Protein AF-A0A945FWY9-F1 (afdb_monomer)

Nearest PDB structures (foldseek):
  4k5w-assembly1_A  TM=7.775E-01  e=1.682E-05  Staphylococcus aureus
  2qdb-assembly1_A  TM=7.407E-01  e=1.233E-04  unclassified
  3bdl-assembly1_A  TM=7.693E-01  e=3.717E-03  Homo sapiens
  7knx-assembly1_A  TM=6.350E-01  e=1.274E-01  Homo sapiens
  7knx-assembly4_D  TM=5.884E-01  e=1.449E-01  Homo sapiens

Sequence (142 aa):
MSHDWKRKKTTFRIRRNSILGIGVFSGIALVVTIVILNKGENVTTQLSQSSAKAVRVIDGDTIDIDSNRFRLFGIDAPEKGQPCSRNNVPYDCGSASKEHMKFIISGAIIECGERGKDRWGRYIGICTADGEDISRLMVRHG

Radius of gyration: 36.2 Å; Cα contacts (8 Å, |Δi|>4): 167; chains: 1; bounding box: 64×72×94 Å

Solvent-accessible surface area (backbone atoms only — not comparable to full-atom values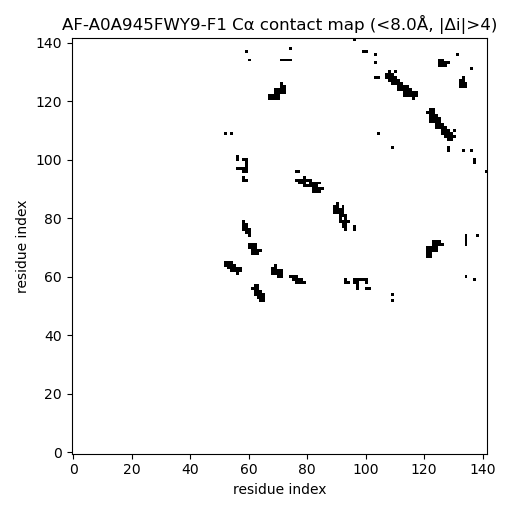): 9048 Å² total; per-residue (Å²): 136,87,80,90,80,91,80,90,77,83,85,85,75,84,80,81,85,83,93,76,87,72,91,72,56,66,60,60,53,50,53,55,54,55,60,68,68,64,66,77,79,79,82,72,81,76,77,76,76,78,69,84,70,52,74,46,75,77,38,42,38,32,37,31,50,68,93,44,46,34,35,43,54,95,57,85,48,55,50,79,86,48,94,38,64,59,94,89,38,79,44,64,49,11,59,52,36,26,51,51,44,47,57,65,52,58,94,42,57,76,49,73,47,79,75,48,65,50,99,86,69,37,32,31,18,55,40,23,38,72,81,41,51,45,56,57,52,52,62,75,76,102

Secondary structure (DSSP, 8-state):
-------------PPP-------SHHHHHHHHHHHHH-----------------EEE-SSSEEEETTEEEEETT--PPPTT---EETTEE--HHHHHHHHHHHHHTTPPEEEEEEEE-TTS-EEEEEEETTEEHHHHHHHT-

pLDDT: mean 79.4, std 18.31, range [35.56, 96.56]

Mean predicted aligned error: 15.77 Å

Foldseek 3Di:
DDDDDDDDDDDPDDDDDDPDDDPPVVPVVVVVVVVVVPPPPPPPPPPPPPDQWDWDQDWLQWIDTNNAIEGEPPDDFDDAPPFDDDPNHTDGRGVVSSVQLCVQQPPFRKDWDFPDADPVGHTYTFMDTNNHTSRVVSVVVD

Structure (mmCIF, N/CA/C/O backbone):
data_AF-A0A945FWY9-F1
#
_entry.id   AF-A0A945FWY9-F1
#
loop_
_atom_site.group_PDB
_atom_site.id
_atom_site.type_symbol
_atom_site.label_atom_id
_atom_site.label_alt_id
_atom_site.label_comp_id
_atom_site.label_asym_id
_atom_site.label_entity_id
_atom_site.label_seq_id
_atom_site.pdbx_PDB_ins_code
_atom_site.Cartn_x
_atom_site.Cartn_y
_atom_site.Cartn_z
_atom_site.occupancy
_atom_site.B_iso_or_equiv
_atom_site.auth_seq_id
_atom_site.auth_comp_id
_atom_site.auth_asym_id
_atom_site.auth_atom_id
_atom_site.pdbx_PDB_model_num
ATOM 1 N N . MET A 1 1 ? -40.029 -59.255 67.776 1.00 39.75 1 MET A N 1
ATOM 2 C CA . MET A 1 1 ? -38.778 -59.132 66.992 1.00 39.75 1 MET A CA 1
ATOM 3 C C . MET A 1 1 ? -39.089 -58.217 65.819 1.00 39.75 1 MET A C 1
ATOM 5 O O . MET A 1 1 ? -39.924 -58.589 65.016 1.00 39.75 1 MET A O 1
ATOM 9 N N . SER A 1 2 ? -38.801 -56.921 65.940 1.00 47.78 2 SER A N 1
ATOM 10 C CA . SER A 1 2 ? -37.555 -56.234 65.526 1.00 47.78 2 SER A CA 1
ATOM 11 C C . SER A 1 2 ? -37.880 -55.458 64.227 1.00 47.78 2 SER A C 1
ATOM 13 O O . SER A 1 2 ? -38.655 -55.949 63.424 1.00 47.78 2 SER A O 1
ATOM 15 N N . HIS A 1 3 ? -37.481 -54.222 63.944 1.00 35.56 3 HIS A N 1
ATOM 16 C CA . HIS A 1 3 ? -36.685 -53.201 64.607 1.00 35.56 3 HIS A CA 1
ATOM 17 C C . HIS A 1 3 ? -37.259 -51.823 64.218 1.00 35.56 3 HIS A C 1
ATOM 19 O O . HIS A 1 3 ? -37.815 -51.642 63.137 1.00 35.56 3 HIS A O 1
ATOM 25 N N . ASP A 1 4 ? -37.082 -50.867 65.126 1.00 62.44 4 ASP A N 1
ATOM 26 C CA . ASP A 1 4 ? -37.196 -49.418 64.946 1.00 62.44 4 ASP A CA 1
ATOM 27 C C . ASP A 1 4 ? -36.389 -48.911 63.731 1.00 62.44 4 ASP A C 1
ATOM 29 O O . ASP A 1 4 ? -35.237 -49.305 63.558 1.00 62.44 4 ASP A O 1
ATOM 33 N N . TRP A 1 5 ? -36.949 -47.980 62.949 1.00 51.50 5 TRP A N 1
ATOM 34 C CA . TRP A 1 5 ? -36.140 -46.917 62.344 1.00 51.50 5 TRP A CA 1
ATOM 35 C C . TRP A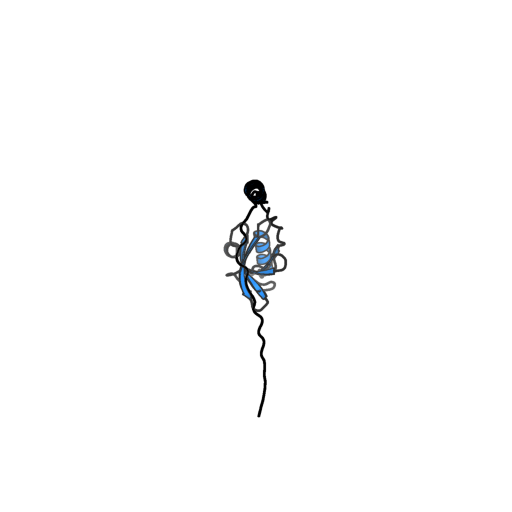 1 5 ? -36.967 -45.654 62.051 1.00 51.50 5 TRP A C 1
ATOM 37 O O . TRP A 1 5 ? -37.581 -45.476 60.997 1.00 51.50 5 TRP A O 1
ATOM 47 N N . LYS A 1 6 ? -36.914 -44.713 62.998 1.00 55.56 6 LYS A N 1
ATOM 48 C CA . LYS A 1 6 ? -37.314 -43.305 62.841 1.00 55.56 6 LYS A CA 1
ATOM 49 C C . LYS A 1 6 ? -36.632 -42.602 61.656 1.00 55.56 6 LYS A C 1
ATOM 51 O O . LYS A 1 6 ? -35.409 -42.494 61.608 1.00 55.56 6 LYS A O 1
ATOM 56 N N . ARG A 1 7 ? -37.423 -41.912 60.826 1.00 56.56 7 ARG A N 1
ATOM 57 C CA . ARG A 1 7 ? -36.972 -40.729 60.068 1.00 56.56 7 ARG A CA 1
ATOM 58 C C . ARG A 1 7 ? -37.823 -39.516 60.437 1.00 56.56 7 ARG A C 1
ATOM 60 O O . ARG A 1 7 ? -38.974 -39.411 60.031 1.00 56.56 7 ARG A O 1
ATOM 67 N N . LYS A 1 8 ? -37.245 -38.582 61.200 1.00 57.59 8 LYS A N 1
ATOM 68 C CA . LYS A 1 8 ? -37.799 -37.233 61.383 1.00 57.59 8 LYS A CA 1
ATOM 69 C C . LYS A 1 8 ? -37.433 -36.390 60.160 1.00 57.59 8 LYS A C 1
ATOM 71 O O . LYS A 1 8 ? -36.250 -36.245 59.865 1.00 57.59 8 LYS A O 1
ATOM 76 N N . LYS A 1 9 ? -38.425 -35.807 59.484 1.00 52.41 9 LYS A N 1
ATOM 77 C CA . LYS A 1 9 ? -38.216 -34.697 58.545 1.00 52.41 9 LYS A CA 1
ATOM 78 C C . LYS A 1 9 ? -39.060 -33.499 58.984 1.00 52.41 9 LYS A C 1
ATOM 80 O O . LYS A 1 9 ? -40.284 -33.519 58.955 1.00 52.41 9 LYS A O 1
ATOM 85 N N . THR A 1 10 ? -38.316 -32.534 59.508 1.00 53.97 10 THR A N 1
ATOM 86 C CA . THR A 1 10 ? -38.558 -31.103 59.716 1.00 53.97 10 THR A CA 1
ATOM 87 C C . THR A 1 10 ? -39.808 -30.505 59.061 1.00 53.97 10 THR A C 1
ATOM 89 O O . THR A 1 10 ? -39.917 -30.383 57.846 1.00 53.97 10 THR A O 1
ATOM 92 N N . THR A 1 11 ? -40.723 -30.024 59.901 1.00 54.53 11 THR A N 1
ATOM 93 C CA . THR A 1 11 ? -41.844 -29.162 59.516 1.00 54.53 11 THR A CA 1
ATOM 94 C C . THR A 1 11 ? -41.350 -27.735 59.273 1.00 54.53 11 THR A C 1
ATOM 96 O O . THR A 1 11 ? -41.133 -26.988 60.227 1.00 54.53 11 THR A O 1
ATOM 99 N N . PHE A 1 12 ? -41.193 -27.329 58.013 1.00 54.72 12 PHE A N 1
ATOM 100 C CA . PHE A 1 12 ? -41.034 -25.915 57.664 1.00 54.72 12 PHE A CA 1
ATOM 101 C C . PHE A 1 12 ? -42.428 -25.286 57.533 1.00 54.72 12 PHE A C 1
ATOM 103 O O . PHE A 1 12 ? -43.120 -25.466 56.533 1.00 54.72 12 PHE A O 1
ATOM 110 N N . ARG A 1 13 ? -42.891 -24.613 58.594 1.00 52.66 13 ARG A N 1
ATOM 111 C CA . ARG A 1 13 ? -44.181 -23.904 58.618 1.00 5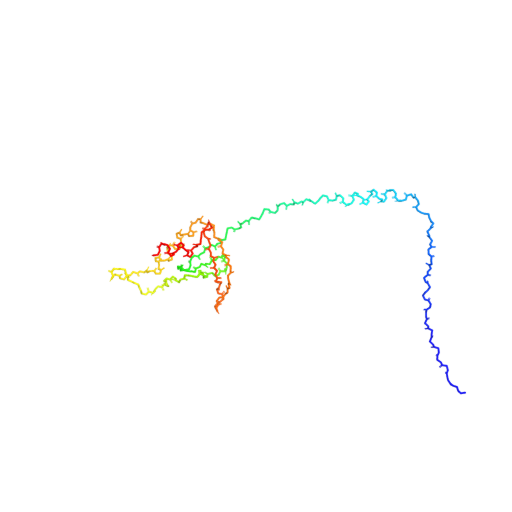2.66 13 ARG A CA 1
ATOM 112 C C . ARG A 1 13 ? -43.966 -22.456 58.186 1.00 52.66 13 ARG A C 1
ATOM 114 O O . ARG A 1 13 ? -43.422 -21.658 58.941 1.00 52.66 13 ARG A O 1
ATOM 121 N N . ILE A 1 14 ? -44.448 -22.121 56.994 1.00 57.38 14 ILE A N 1
ATOM 122 C CA . ILE A 1 14 ? -44.597 -20.740 56.525 1.00 57.38 14 ILE A CA 1
ATOM 123 C C . ILE A 1 14 ? -45.626 -20.047 57.434 1.00 57.38 14 ILE A C 1
ATOM 125 O O . ILE A 1 14 ? -46.762 -20.514 57.559 1.00 57.38 14 ILE A O 1
ATOM 129 N N . ARG A 1 15 ? -45.244 -18.953 58.105 1.00 51.28 15 ARG A N 1
ATOM 130 C CA . ARG A 1 15 ? -46.186 -18.114 58.864 1.00 51.28 15 ARG A CA 1
ATOM 131 C C . ARG A 1 15 ? -46.798 -17.057 57.942 1.00 51.28 15 ARG A C 1
ATOM 133 O O . ARG A 1 15 ? -46.088 -16.250 57.356 1.00 51.28 15 ARG A O 1
ATOM 140 N N . ARG A 1 16 ? -48.131 -17.111 57.834 1.00 53.50 16 ARG A N 1
ATOM 141 C CA . ARG A 1 16 ? -49.017 -16.152 57.155 1.00 53.50 16 ARG A CA 1
ATOM 142 C C . ARG A 1 16 ? -48.885 -14.744 57.753 1.00 53.50 16 ARG A C 1
ATOM 144 O O . ARG A 1 16 ? -48.909 -14.605 58.969 1.00 53.50 16 ARG A O 1
ATOM 151 N N . ASN A 1 17 ? -48.803 -13.769 56.847 1.00 45.94 17 ASN A N 1
ATOM 152 C CA . ASN A 1 17 ? -49.134 -12.340 56.906 1.00 45.94 17 ASN A CA 1
ATOM 153 C C . ASN A 1 17 ? -49.401 -11.678 58.268 1.00 45.94 17 ASN A C 1
ATOM 155 O O . ASN A 1 17 ? -50.397 -11.972 58.924 1.00 45.94 17 ASN A O 1
ATOM 159 N N . SER A 1 18 ? -48.634 -10.615 58.524 1.00 47.22 18 SER A N 1
ATOM 160 C CA . SER A 1 18 ? -48.994 -9.513 59.422 1.00 47.22 18 SER A CA 1
ATOM 161 C C . SER A 1 18 ? -48.907 -8.196 58.641 1.00 47.22 18 SER A C 1
ATOM 163 O O . SER A 1 18 ? -47.918 -7.478 58.734 1.00 47.22 18 SER A O 1
ATOM 165 N N . ILE A 1 19 ? -49.911 -7.892 57.812 1.00 55.88 19 ILE A N 1
ATOM 166 C CA . ILE A 1 19 ? -50.069 -6.546 57.240 1.00 55.88 19 ILE A CA 1
ATOM 167 C C . ILE A 1 19 ? -50.804 -5.719 58.291 1.00 55.88 19 ILE A C 1
ATOM 169 O O . ILE A 1 19 ? -52.029 -5.681 58.303 1.00 55.88 19 ILE A O 1
ATOM 173 N N . LEU A 1 20 ? -50.062 -5.104 59.205 1.00 50.72 20 LEU A N 1
ATOM 174 C CA . LEU A 1 20 ? -50.585 -4.087 60.112 1.00 50.72 20 LEU A CA 1
ATOM 175 C C . LEU A 1 20 ? -49.527 -2.992 60.276 1.00 50.72 20 LEU A C 1
ATOM 177 O O . LEU A 1 20 ? -48.534 -3.173 60.970 1.00 50.72 20 LEU A O 1
ATOM 181 N N . GLY A 1 21 ? -49.781 -1.855 59.624 1.00 50.97 21 GLY A N 1
ATOM 182 C CA . GLY A 1 21 ? -49.320 -0.548 60.087 1.00 50.97 21 GLY A CA 1
ATOM 183 C C . GLY A 1 21 ? -47.983 -0.035 59.557 1.00 50.97 21 GLY A C 1
ATOM 184 O O . GLY A 1 21 ? -47.044 0.080 60.329 1.00 50.97 21 GLY A O 1
ATOM 185 N N . ILE A 1 22 ? -47.924 0.413 58.296 1.00 52.88 22 ILE A N 1
ATOM 186 C CA . ILE A 1 22 ? -46.962 1.453 57.875 1.00 52.88 22 ILE A CA 1
ATOM 187 C C . ILE A 1 22 ? -47.655 2.413 56.887 1.00 52.88 22 ILE A C 1
ATOM 189 O O . ILE A 1 22 ? -47.310 2.519 55.715 1.00 52.88 22 ILE A O 1
ATOM 193 N N . GLY A 1 23 ? -48.694 3.103 57.362 1.00 47.88 23 GLY A N 1
ATOM 194 C CA . GLY A 1 23 ? -49.502 4.044 56.575 1.00 47.88 23 GLY A CA 1
ATOM 195 C C . GLY A 1 23 ? -48.882 5.427 56.340 1.00 47.88 23 GLY A C 1
ATOM 196 O O . GLY A 1 23 ? -49.575 6.302 55.842 1.00 47.88 23 GLY A O 1
ATOM 197 N N . VAL A 1 24 ? -47.610 5.665 56.690 1.00 50.53 24 VAL A N 1
ATOM 198 C CA . VAL A 1 24 ? -46.987 7.005 56.548 1.00 50.53 24 VAL A CA 1
ATOM 199 C C . VAL A 1 24 ? -45.637 6.985 55.814 1.00 50.53 24 VAL A C 1
ATOM 201 O O . VAL A 1 24 ? -45.151 8.027 55.389 1.00 50.53 24 VAL A O 1
ATOM 204 N N . PHE A 1 25 ? -45.068 5.814 55.512 1.00 49.44 25 PHE A N 1
ATOM 205 C CA . PHE A 1 25 ? -43.872 5.744 54.655 1.00 49.44 25 PHE A CA 1
ATOM 206 C C . PHE A 1 25 ? -44.199 5.668 53.155 1.00 49.44 25 PHE A C 1
ATOM 208 O O . PHE A 1 25 ? -43.313 5.866 52.330 1.00 49.44 25 PHE A O 1
ATOM 215 N N . SER A 1 26 ? -45.468 5.452 52.789 1.00 53.53 26 SER A N 1
ATOM 216 C CA . SER A 1 26 ? -45.903 5.279 51.394 1.00 53.53 26 SER A CA 1
ATOM 217 C C . SER A 1 26 ? -45.802 6.549 50.541 1.00 53.53 26 SER A C 1
ATOM 219 O O . SER A 1 26 ? -45.719 6.435 49.325 1.00 53.53 26 SER A O 1
ATOM 221 N N . GLY A 1 27 ? -45.831 7.744 51.140 1.00 50.78 27 GLY A N 1
ATOM 222 C CA . GLY A 1 27 ? -45.742 9.004 50.392 1.00 50.78 27 GLY A CA 1
ATOM 223 C C . GLY A 1 27 ? -44.296 9.422 50.131 1.00 50.78 27 GLY A C 1
ATOM 224 O O . GLY A 1 27 ? -43.894 9.635 48.991 1.00 50.78 27 GLY A O 1
ATOM 225 N N . ILE A 1 28 ? -43.486 9.474 51.192 1.00 55.06 28 ILE A N 1
ATOM 226 C CA . ILE A 1 28 ? -42.090 9.929 51.119 1.00 55.06 28 ILE A CA 1
ATOM 227 C C . ILE A 1 28 ? -41.223 8.906 50.374 1.00 55.06 28 ILE A C 1
ATOM 229 O O . ILE A 1 28 ? -40.413 9.299 49.540 1.00 55.06 28 ILE A O 1
ATOM 233 N N . ALA A 1 29 ? -41.434 7.599 50.583 1.00 54.62 29 ALA A N 1
ATOM 234 C CA . ALA A 1 29 ? -40.697 6.573 49.843 1.00 54.62 29 ALA A CA 1
ATOM 235 C C . ALA A 1 29 ? -41.028 6.588 48.342 1.00 54.62 29 ALA A C 1
ATOM 237 O O . ALA A 1 29 ? -40.141 6.360 47.526 1.00 54.62 29 ALA A O 1
ATOM 238 N N . LEU A 1 30 ? -42.267 6.913 47.955 1.00 55.41 30 LEU A N 1
ATOM 239 C CA . LEU A 1 30 ? -42.679 6.957 46.548 1.00 55.41 30 LEU A CA 1
ATOM 240 C C . LEU A 1 30 ? -42.087 8.180 45.828 1.00 55.41 30 LEU A C 1
ATOM 242 O O . LEU A 1 30 ? -41.582 8.047 44.716 1.00 55.41 30 LEU A O 1
ATOM 246 N N . VAL A 1 31 ? -42.023 9.335 46.499 1.00 58.31 31 VAL A N 1
ATOM 247 C CA . VAL A 1 31 ? -41.353 10.541 45.976 1.00 58.31 31 VAL A CA 1
ATOM 248 C C . VAL A 1 31 ? -39.834 10.346 45.878 1.00 58.31 31 VAL A C 1
ATOM 250 O O . VAL A 1 31 ? -39.241 10.683 44.855 1.00 58.31 31 VAL A O 1
ATOM 253 N N . VAL A 1 32 ? -39.201 9.735 46.886 1.00 61.81 32 VAL A N 1
ATOM 254 C CA . VAL A 1 32 ? -37.759 9.421 46.864 1.00 61.81 32 VAL A CA 1
A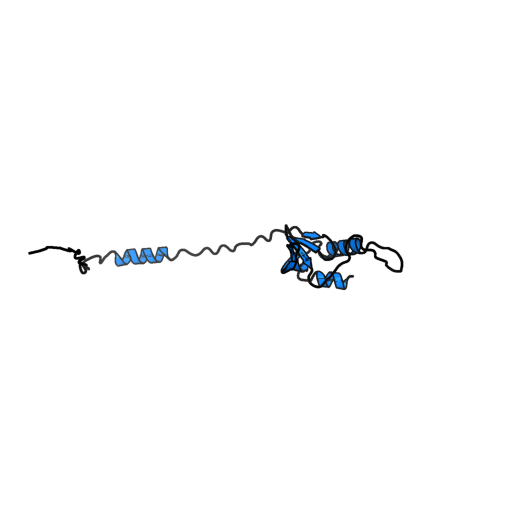TOM 255 C C . VAL A 1 32 ? -37.422 8.414 45.756 1.00 61.81 32 VAL A C 1
ATOM 257 O O . VAL A 1 32 ? -36.392 8.552 45.100 1.00 61.81 32 VAL A O 1
ATOM 260 N N . THR A 1 33 ? -38.310 7.456 45.470 1.00 58.78 33 THR A N 1
ATOM 261 C CA . THR A 1 33 ? -38.121 6.493 44.370 1.00 58.78 33 THR A CA 1
ATOM 262 C C . THR A 1 33 ? -38.208 7.169 42.994 1.00 58.78 33 THR A C 1
ATOM 264 O O . THR A 1 33 ? -37.413 6.854 42.113 1.00 58.78 33 THR A O 1
ATOM 267 N N . ILE A 1 34 ? -39.104 8.148 42.811 1.00 62.09 34 ILE A N 1
ATOM 268 C CA . ILE A 1 34 ? -39.225 8.913 41.554 1.00 62.09 34 ILE A CA 1
ATOM 269 C C . ILE A 1 34 ? -37.985 9.790 41.306 1.00 62.09 34 ILE A C 1
ATOM 271 O O . ILE A 1 34 ? -37.507 9.870 40.176 1.00 62.09 34 ILE A O 1
ATOM 275 N N . VAL A 1 35 ? -37.413 10.412 42.345 1.00 61.56 35 VAL A N 1
ATOM 276 C CA . VAL A 1 35 ? -36.208 11.259 42.208 1.00 61.56 35 VAL A CA 1
ATOM 277 C C . VAL A 1 35 ? -34.967 10.441 41.820 1.00 61.56 35 VAL A C 1
ATOM 279 O O . VAL A 1 35 ? -34.143 10.922 41.047 1.00 61.56 35 VAL A O 1
ATOM 282 N N . ILE A 1 36 ? -34.849 9.189 42.279 1.00 61.69 36 ILE A N 1
ATOM 283 C CA . ILE A 1 36 ? -33.722 8.301 41.933 1.00 61.69 36 ILE A CA 1
ATOM 284 C C . ILE A 1 36 ? -33.783 7.824 40.464 1.00 61.69 36 ILE A C 1
ATOM 286 O O . ILE A 1 36 ? -32.737 7.540 39.879 1.00 61.69 36 ILE A O 1
ATOM 290 N N . LEU A 1 37 ? -34.971 7.790 39.843 1.00 59.81 37 LEU A N 1
ATOM 291 C CA . LEU A 1 37 ? -35.158 7.400 38.435 1.00 59.81 37 LEU A CA 1
ATOM 292 C C . LEU A 1 37 ? -34.934 8.550 37.436 1.00 59.81 37 LEU A C 1
ATOM 294 O O . LEU A 1 37 ? -34.730 8.289 36.256 1.00 59.81 37 LEU A O 1
ATOM 298 N N . ASN A 1 38 ? -34.880 9.806 37.893 1.00 58.16 38 ASN A N 1
ATOM 299 C CA . ASN A 1 38 ? -34.519 10.966 37.065 1.00 58.16 38 ASN A CA 1
ATOM 300 C C . ASN A 1 38 ? -32.997 11.185 36.992 1.00 58.16 38 ASN A C 1
ATOM 302 O O . ASN A 1 38 ? -32.521 12.323 36.964 1.00 58.16 38 ASN A O 1
ATOM 306 N N . LYS A 1 39 ? -32.195 10.114 36.972 1.00 61.06 39 LYS A N 1
ATOM 307 C CA . LYS A 1 39 ? -30.796 10.242 36.554 1.00 61.06 39 LYS A CA 1
ATOM 308 C C . LYS A 1 39 ? -30.800 10.475 35.050 1.00 61.06 39 LYS A C 1
ATOM 310 O O . LYS A 1 39 ? -30.820 9.524 34.281 1.00 61.06 39 LYS A O 1
ATOM 315 N N . GLY A 1 40 ? -30.830 11.748 34.657 1.00 62.34 40 GLY A N 1
ATOM 316 C CA . GLY A 1 40 ? -30.647 12.156 33.271 1.00 62.34 40 GLY A CA 1
ATOM 317 C C . GLY A 1 40 ? -29.411 11.466 32.706 1.00 62.34 40 GLY A C 1
ATOM 318 O O . GLY A 1 40 ? -28.308 11.611 33.240 1.00 62.34 40 GLY A O 1
ATOM 319 N N . GLU A 1 41 ? -29.616 10.660 31.671 1.00 64.50 41 GLU A N 1
ATOM 320 C CA . GLU A 1 41 ? -28.529 10.044 30.932 1.00 64.50 41 GLU A CA 1
ATOM 321 C C . GLU A 1 41 ? -27.796 11.170 30.209 1.00 64.50 41 GLU A C 1
ATOM 323 O O . GLU A 1 41 ? -28.275 11.729 29.224 1.00 64.50 41 GLU A O 1
ATOM 328 N N . ASN A 1 42 ? -26.640 11.557 30.739 1.00 63.03 42 ASN A N 1
ATOM 32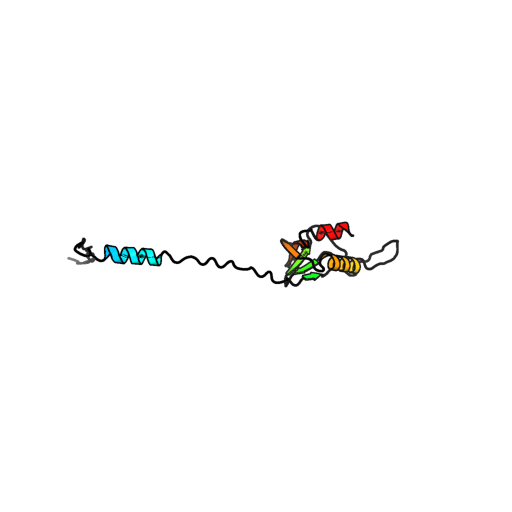9 C CA . ASN A 1 42 ? -25.726 12.418 30.012 1.00 63.03 42 ASN A CA 1
ATOM 330 C C . ASN A 1 42 ? -25.182 11.591 28.845 1.00 63.03 42 ASN A C 1
ATOM 332 O O . ASN A 1 42 ? -24.208 10.855 29.003 1.00 63.03 42 ASN A O 1
ATOM 336 N N . VAL A 1 43 ? -25.847 11.676 27.691 1.00 69.25 43 VAL A N 1
ATOM 337 C CA . VAL A 1 43 ? -25.351 11.127 26.429 1.00 69.25 43 VAL A CA 1
ATOM 338 C C . VAL A 1 43 ? -24.130 11.956 26.046 1.00 69.25 43 VAL A C 1
ATOM 340 O O . VAL A 1 43 ? -24.226 12.995 25.399 1.00 69.25 43 VAL A O 1
ATOM 343 N N . THR A 1 44 ? -22.962 11.536 26.520 1.00 65.44 44 THR A N 1
ATOM 344 C CA . THR A 1 44 ? -21.687 12.066 26.058 1.00 65.44 44 THR A CA 1
ATOM 345 C C . THR A 1 44 ? -21.484 11.571 24.636 1.00 65.44 44 THR A C 1
ATOM 347 O O . THR A 1 44 ? -21.156 10.410 24.401 1.00 65.44 44 THR A O 1
ATOM 350 N N . THR A 1 45 ? -21.721 12.454 23.667 1.00 62.25 45 THR A N 1
ATOM 351 C CA . THR A 1 45 ? -21.361 12.239 22.267 1.00 62.25 45 THR A CA 1
ATOM 352 C C . THR A 1 45 ? -19.867 11.918 22.211 1.00 62.25 45 THR A C 1
ATOM 354 O O . THR A 1 45 ? -19.026 12.799 22.382 1.00 62.25 45 THR A O 1
ATOM 357 N N . GLN A 1 46 ? -19.529 10.639 22.048 1.00 62.66 46 GLN A N 1
ATOM 358 C CA . GLN A 1 46 ? -18.151 10.187 21.893 1.00 62.66 46 GLN A CA 1
ATOM 359 C C . GLN A 1 46 ? -17.662 10.717 20.542 1.00 62.66 46 GLN A C 1
ATOM 361 O O . GLN A 1 46 ? -18.039 10.198 19.493 1.00 62.66 46 GLN A O 1
ATOM 366 N N . LEU A 1 47 ? -16.855 11.780 20.553 1.00 63.12 47 LEU A N 1
ATOM 367 C CA . LEU A 1 47 ? -16.079 12.179 19.385 1.00 63.12 47 LEU A CA 1
ATOM 368 C C . LEU A 1 47 ? -15.106 11.030 19.103 1.00 63.12 47 LEU A C 1
ATOM 370 O O . LEU A 1 47 ? -14.081 10.908 19.772 1.00 63.12 47 LEU A O 1
ATOM 374 N N . SER A 1 48 ? -15.442 10.147 18.158 1.00 64.56 48 SER A N 1
ATOM 375 C CA . SER A 1 48 ? -14.496 9.152 17.666 1.00 64.56 48 SER A CA 1
ATOM 376 C C . SER A 1 48 ? -13.372 9.910 16.971 1.00 64.56 48 SER A C 1
ATOM 378 O O . SER A 1 48 ? -13.498 10.332 15.820 1.00 64.56 48 SER A O 1
ATOM 380 N N . GLN A 1 49 ? -12.289 10.153 17.697 1.00 57.66 49 GLN A N 1
ATOM 381 C CA . GLN A 1 49 ? -11.087 10.743 17.146 1.00 57.66 49 GLN A CA 1
ATOM 382 C C . GLN A 1 49 ? -10.518 9.726 16.157 1.00 57.66 49 GLN A C 1
ATOM 384 O O . GLN A 1 49 ? -9.919 8.729 16.559 1.00 57.66 49 GLN A O 1
ATOM 389 N N . SER A 1 50 ? -10.797 9.931 14.865 1.00 63.84 50 SER A N 1
ATOM 390 C CA . SER A 1 50 ? -10.229 9.125 13.788 1.00 63.84 50 SER A CA 1
ATOM 391 C C . SER A 1 50 ? -8.720 9.322 13.847 1.00 63.84 50 SER A C 1
ATOM 393 O O . SER A 1 50 ? -8.199 10.367 13.458 1.00 63.84 50 SER A O 1
ATOM 395 N N . SER A 1 51 ? -8.023 8.373 14.468 1.00 63.16 51 SER A N 1
ATOM 396 C CA . SER A 1 51 ? -6.569 8.381 14.486 1.00 63.16 51 SER A CA 1
ATOM 397 C C . SER A 1 51 ? -6.115 8.229 13.039 1.00 63.16 51 SER A C 1
ATOM 399 O O . SER A 1 51 ? -6.578 7.321 12.346 1.00 63.16 51 SER A O 1
ATOM 401 N N . ALA A 1 52 ? -5.273 9.148 12.564 1.00 67.19 52 ALA A N 1
ATOM 402 C CA . ALA A 1 52 ? -4.719 9.059 11.222 1.00 67.19 52 ALA A CA 1
ATOM 403 C C . ALA A 1 52 ? -3.974 7.724 11.101 1.00 67.19 52 ALA A C 1
ATOM 405 O O . ALA A 1 52 ? -2.949 7.523 11.754 1.00 67.19 52 ALA A O 1
ATOM 406 N N . LYS A 1 53 ? -4.522 6.796 10.309 1.00 78.75 53 LYS A N 1
ATOM 407 C CA . LYS A 1 53 ? -3.901 5.489 10.099 1.00 78.75 53 LYS A CA 1
ATOM 408 C C . LYS A 1 53 ? -2.593 5.674 9.347 1.00 78.75 53 LYS A C 1
ATOM 410 O O . LYS A 1 53 ? -2.531 6.420 8.368 1.00 78.75 53 LYS A O 1
ATOM 415 N N . ALA A 1 54 ? -1.549 4.985 9.787 1.00 84.12 54 ALA A N 1
ATOM 416 C CA . ALA A 1 54 ? -0.274 5.021 9.088 1.00 84.12 54 ALA A CA 1
ATOM 417 C C . ALA A 1 54 ? -0.377 4.142 7.836 1.00 84.12 54 ALA A C 1
ATOM 419 O O . ALA A 1 54 ? -0.476 2.921 7.945 1.00 84.12 54 ALA A O 1
ATOM 420 N N . VAL A 1 55 ? -0.351 4.753 6.649 1.00 93.00 55 VAL A N 1
ATOM 421 C CA . VAL A 1 55 ? -0.424 4.028 5.372 1.00 93.00 55 VAL A CA 1
ATOM 422 C C . VAL A 1 55 ? 0.955 3.967 4.722 1.00 93.00 55 VAL A C 1
ATOM 424 O O . VAL A 1 55 ? 1.625 4.986 4.547 1.00 93.00 55 VAL A O 1
ATOM 427 N N . ARG A 1 56 ? 1.391 2.764 4.337 1.00 94.06 56 ARG A N 1
ATOM 428 C CA . ARG A 1 56 ? 2.659 2.519 3.639 1.00 94.06 56 ARG A CA 1
ATOM 429 C C . ARG A 1 56 ? 2.434 1.680 2.385 1.00 94.06 56 ARG A C 1
ATOM 431 O O . ARG A 1 56 ? 1.934 0.567 2.463 1.00 94.06 56 ARG A O 1
ATOM 438 N N . VAL A 1 57 ? 2.908 2.166 1.240 1.00 94.56 57 VAL A N 1
ATOM 439 C CA . VAL A 1 57 ? 2.870 1.422 -0.033 1.00 94.56 57 VAL A CA 1
ATOM 440 C C . VAL A 1 57 ? 4.028 0.431 -0.132 1.00 94.56 57 VAL A C 1
ATOM 442 O O . VAL A 1 57 ? 5.201 0.817 -0.013 1.00 94.56 57 VAL A O 1
ATOM 445 N N . ILE A 1 58 ? 3.711 -0.834 -0.404 1.00 93.69 58 ILE A N 1
ATOM 446 C CA . ILE A 1 58 ? 4.692 -1.909 -0.585 1.00 93.69 58 ILE A CA 1
ATOM 447 C C . ILE A 1 58 ? 5.041 -2.074 -2.063 1.00 93.69 58 ILE A C 1
ATOM 449 O O . ILE A 1 58 ? 6.222 -1.946 -2.406 1.00 93.69 58 ILE A O 1
ATOM 453 N N . ASP A 1 59 ? 4.034 -2.215 -2.915 1.00 92.25 59 ASP A N 1
ATOM 454 C CA . ASP A 1 59 ? 4.104 -2.349 -4.375 1.00 92.25 59 ASP A CA 1
ATOM 455 C C . ASP A 1 59 ? 2.814 -1.756 -4.995 1.00 92.25 59 ASP A C 1
ATOM 457 O O . ASP A 1 59 ? 2.143 -0.946 -4.351 1.00 92.25 59 ASP A O 1
ATOM 461 N N . GLY A 1 60 ? 2.507 -2.065 -6.257 1.00 93.69 60 GLY A N 1
ATOM 462 C CA . GLY A 1 60 ? 1.353 -1.496 -6.956 1.00 93.69 60 GLY A CA 1
ATOM 463 C C . GLY A 1 60 ? -0.009 -2.098 -6.587 1.00 93.69 60 GLY A C 1
ATOM 464 O O . GLY A 1 60 ? -1.028 -1.554 -7.004 1.00 93.69 60 GLY A O 1
ATOM 465 N N . ASP A 1 61 ? -0.059 -3.194 -5.826 1.00 94.94 61 ASP A N 1
ATOM 466 C CA . ASP A 1 61 ? -1.315 -3.816 -5.385 1.00 94.94 61 ASP A CA 1
ATOM 467 C C . ASP A 1 61 ? -1.367 -4.093 -3.875 1.00 94.94 61 ASP A C 1
ATOM 469 O O . ASP A 1 61 ? -2.384 -4.566 -3.370 1.00 94.94 61 ASP A O 1
ATOM 473 N N . THR A 1 62 ? -0.304 -3.777 -3.135 1.00 95.44 62 THR A N 1
ATOM 474 C CA . THR A 1 62 ? -0.171 -4.081 -1.713 1.00 95.44 62 THR A CA 1
ATOM 475 C C . THR A 1 62 ? 0.153 -2.832 -0.890 1.00 95.44 62 THR A C 1
ATOM 477 O O . THR A 1 62 ? 1.145 -2.125 -1.113 1.00 95.44 62 THR A O 1
ATOM 480 N N . ILE A 1 63 ? -0.657 -2.597 0.146 1.00 95.31 63 ILE A N 1
ATOM 481 C CA . ILE A 1 63 ? -0.474 -1.531 1.139 1.00 95.31 63 ILE A CA 1
ATOM 482 C C . ILE A 1 63 ? -0.491 -2.082 2.557 1.00 95.31 63 ILE A C 1
ATOM 484 O O . ILE A 1 63 ? -1.215 -3.019 2.873 1.00 95.31 63 ILE A O 1
ATOM 488 N N . ASP A 1 64 ? 0.281 -1.456 3.432 1.00 95.12 64 ASP A N 1
ATOM 489 C CA . ASP A 1 64 ? 0.191 -1.664 4.868 1.00 95.12 64 ASP A CA 1
ATOM 490 C C . ASP A 1 64 ? -0.597 -0.502 5.479 1.00 95.12 64 ASP A C 1
ATOM 492 O O . ASP A 1 64 ? -0.277 0.663 5.240 1.00 95.12 64 ASP A O 1
ATOM 496 N N . ILE A 1 65 ? -1.620 -0.830 6.264 1.00 92.69 65 ILE A N 1
ATOM 497 C CA . ILE A 1 65 ? -2.387 0.114 7.075 1.00 92.69 65 ILE A CA 1
ATOM 498 C C . ILE A 1 65 ? -2.179 -0.276 8.531 1.00 92.69 65 ILE A C 1
ATOM 500 O O . ILE A 1 65 ? -2.571 -1.365 8.962 1.00 92.69 65 ILE A O 1
ATOM 504 N N . ASP A 1 66 ? -1.522 0.605 9.276 1.00 89.19 66 ASP A N 1
ATOM 505 C CA . ASP A 1 66 ? -1.030 0.356 10.626 1.00 89.19 66 ASP A CA 1
ATOM 506 C C . ASP A 1 66 ? -0.114 -0.885 10.664 1.00 89.19 66 ASP A C 1
ATOM 508 O O . ASP A 1 66 ? 1.018 -0.848 10.182 1.00 89.19 66 ASP A O 1
ATOM 512 N N . SER A 1 67 ? -0.596 -2.000 11.221 1.00 89.19 67 SER A N 1
ATOM 513 C CA . SER A 1 67 ? 0.131 -3.281 11.295 1.00 89.19 67 SER A CA 1
ATOM 514 C C . SER A 1 67 ? -0.420 -4.351 10.346 1.00 89.19 67 SER A C 1
ATOM 516 O O . SER A 1 67 ? 0.040 -5.491 10.368 1.00 89.19 67 SER A O 1
ATOM 518 N N . ASN A 1 68 ? -1.413 -4.007 9.525 1.00 92.38 68 ASN A N 1
ATOM 519 C CA . ASN A 1 68 ? -2.127 -4.947 8.672 1.00 92.38 68 ASN A CA 1
ATOM 520 C C . ASN A 1 68 ? -1.723 -4.761 7.209 1.00 92.38 68 ASN A C 1
ATOM 522 O O . ASN A 1 68 ? -1.829 -3.663 6.667 1.00 92.38 68 ASN A O 1
ATOM 526 N N . ARG A 1 69 ? -1.312 -5.852 6.558 1.00 95.62 69 ARG A N 1
ATOM 527 C CA . AR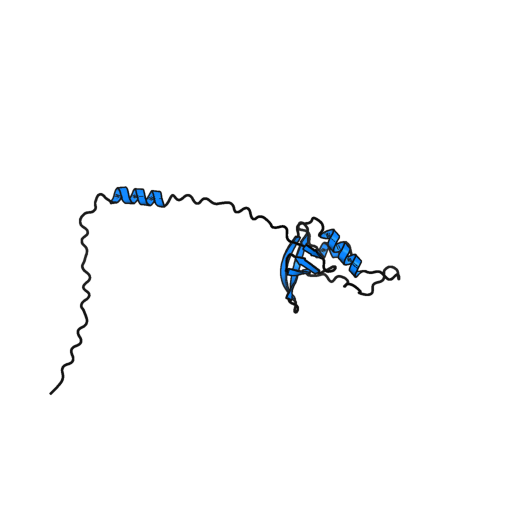G A 1 69 ? -1.006 -5.877 5.125 1.00 95.62 69 ARG A CA 1
ATOM 528 C C . ARG A 1 69 ? -2.243 -6.223 4.312 1.00 95.62 69 ARG A C 1
ATOM 530 O O . ARG A 1 69 ? -2.807 -7.295 4.516 1.00 95.62 69 ARG A O 1
ATOM 537 N N . PHE A 1 70 ? -2.604 -5.362 3.371 1.00 96.00 70 PHE A N 1
ATOM 538 C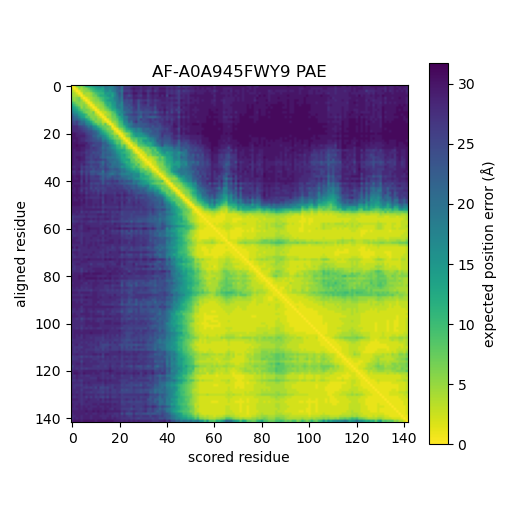 CA . PHE A 1 70 ? -3.713 -5.527 2.439 1.00 96.00 70 PHE A CA 1
ATOM 539 C C . PHE A 1 70 ? -3.198 -5.691 1.011 1.00 96.00 70 PHE A C 1
ATOM 541 O O . PHE A 1 70 ? -2.444 -4.851 0.530 1.00 96.00 70 PHE A O 1
ATOM 548 N N . ARG A 1 71 ? -3.649 -6.746 0.331 1.00 96.50 71 ARG A N 1
ATOM 549 C CA . ARG A 1 71 ? -3.590 -6.908 -1.122 1.00 96.50 71 ARG A CA 1
ATOM 550 C C . ARG A 1 71 ? -4.926 -6.461 -1.711 1.00 96.50 71 ARG A C 1
ATOM 552 O O . ARG A 1 71 ? -5.987 -6.902 -1.255 1.00 96.50 71 ARG A O 1
ATOM 559 N N . LEU A 1 72 ? -4.870 -5.578 -2.698 1.00 96.31 72 LEU A N 1
ATOM 560 C CA . LEU A 1 72 ? -6.039 -5.031 -3.366 1.00 96.31 72 LEU A CA 1
ATOM 561 C C . LEU A 1 72 ? -6.787 -6.130 -4.119 1.00 96.31 72 LEU A C 1
ATOM 563 O O . LEU A 1 72 ? -6.209 -6.971 -4.807 1.00 96.31 72 LEU A O 1
ATOM 567 N N . PHE A 1 73 ? -8.103 -6.143 -3.958 1.00 95.75 73 PHE A N 1
ATOM 568 C CA . PHE A 1 73 ? -8.962 -7.098 -4.629 1.00 95.75 73 PHE A CA 1
ATOM 569 C C . PHE A 1 73 ? -9.172 -6.706 -6.096 1.00 95.75 73 PHE A C 1
ATOM 571 O O . PHE A 1 73 ? -9.577 -5.589 -6.398 1.00 95.75 73 PHE A O 1
ATOM 578 N N . GLY A 1 74 ? -8.981 -7.665 -7.003 1.00 92.44 74 GLY A N 1
ATOM 579 C CA . GLY A 1 74 ? -9.357 -7.519 -8.412 1.00 92.44 74 GLY A CA 1
ATOM 580 C C . GLY A 1 74 ? -8.298 -6.892 -9.320 1.00 92.44 74 GLY A C 1
ATOM 581 O O . GLY A 1 74 ? -8.576 -6.720 -10.504 1.00 92.44 74 GLY A O 1
ATOM 582 N N . ILE A 1 75 ? -7.100 -6.598 -8.807 1.00 94.31 75 ILE A N 1
ATOM 583 C CA . ILE A 1 75 ? -5.951 -6.166 -9.614 1.00 94.31 75 ILE A CA 1
ATOM 584 C C . ILE A 1 75 ? -4.701 -6.980 -9.265 1.00 94.31 75 ILE A C 1
ATOM 586 O O . ILE A 1 75 ? -4.616 -7.557 -8.182 1.00 94.31 75 ILE A O 1
ATOM 590 N N . ASP A 1 76 ? -3.755 -7.027 -10.198 1.00 92.44 76 ASP A N 1
ATOM 591 C CA . ASP A 1 76 ? -2.418 -7.595 -10.016 1.00 92.44 76 ASP A CA 1
ATOM 592 C C . ASP A 1 76 ? -1.431 -6.609 -10.639 1.00 92.44 76 ASP A C 1
ATOM 594 O O . ASP A 1 76 ? -1.502 -6.317 -11.837 1.00 92.44 76 ASP A O 1
ATOM 598 N N . ALA A 1 77 ? -0.589 -6.009 -9.805 1.00 92.44 77 ALA A N 1
ATOM 599 C CA . ALA A 1 77 ? 0.359 -5.000 -10.251 1.00 92.44 77 ALA A CA 1
ATOM 600 C C . ALA A 1 77 ? 1.738 -5.620 -10.514 1.00 92.44 77 ALA A C 1
ATOM 602 O O . ALA A 1 77 ? 2.076 -6.637 -9.910 1.00 92.44 77 ALA A O 1
ATOM 603 N N . PRO A 1 78 ? 2.573 -5.012 -11.379 1.00 90.06 78 PRO A N 1
ATOM 604 C CA . PRO A 1 78 ? 3.919 -5.508 -11.609 1.00 90.06 78 PRO A CA 1
ATOM 605 C C . PRO A 1 78 ? 4.736 -5.534 -10.318 1.00 90.06 78 PRO A C 1
ATOM 607 O O . PRO A 1 78 ? 4.882 -4.519 -9.629 1.00 90.06 78 PRO A O 1
ATOM 610 N N . GLU A 1 79 ? 5.311 -6.693 -10.028 1.00 86.12 79 GLU A N 1
ATOM 611 C CA . GLU A 1 79 ? 6.170 -6.874 -8.867 1.00 86.12 79 GLU A CA 1
ATOM 612 C C . GLU A 1 79 ? 7.516 -6.167 -9.070 1.00 86.12 79 GLU A C 1
ATOM 614 O O . GLU A 1 79 ? 8.009 -5.974 -10.190 1.00 86.12 79 GLU A O 1
ATOM 619 N N . LYS A 1 80 ? 8.168 -5.791 -7.966 1.00 83.50 80 LYS A N 1
ATOM 620 C CA . LYS A 1 80 ? 9.496 -5.171 -8.039 1.00 83.50 80 LYS A CA 1
ATOM 621 C C . LYS A 1 80 ? 10.496 -6.132 -8.693 1.00 83.50 80 LYS A C 1
ATOM 623 O O . LYS A 1 80 ? 10.696 -7.246 -8.219 1.00 83.50 80 LYS A O 1
ATOM 628 N N . GLY A 1 81 ? 11.196 -5.658 -9.724 1.00 83.94 81 GLY A N 1
ATOM 629 C CA . GLY A 1 81 ? 12.205 -6.447 -10.438 1.00 83.94 81 GLY A CA 1
ATOM 630 C C . GLY A 1 81 ? 11.633 -7.377 -11.512 1.00 83.94 81 GLY A C 1
ATOM 631 O O . GLY A 1 81 ? 12.400 -8.111 -12.134 1.00 83.94 81 GLY A O 1
ATOM 632 N N . GLN A 1 82 ? 10.321 -7.333 -11.765 1.00 87.81 82 GLN A N 1
ATOM 633 C CA . GLN A 1 82 ? 9.727 -7.994 -12.921 1.00 87.81 82 GLN A CA 1
ATOM 634 C C . GLN A 1 82 ? 10.276 -7.375 -14.223 1.00 87.81 82 GLN A C 1
ATOM 636 O O . GLN A 1 82 ? 10.324 -6.147 -14.346 1.00 87.81 82 GLN A O 1
ATOM 641 N N . PRO A 1 83 ? 10.694 -8.189 -15.210 1.00 89.56 83 PRO A N 1
ATOM 642 C CA . PRO A 1 83 ? 11.154 -7.673 -16.490 1.00 89.56 83 PRO A CA 1
ATOM 643 C C . PRO A 1 83 ? 9.990 -7.034 -17.255 1.00 89.56 83 PRO A C 1
ATOM 645 O O . PRO A 1 83 ? 8.998 -7.692 -17.565 1.00 89.56 83 PRO A O 1
ATOM 648 N N . CYS A 1 84 ? 10.139 -5.754 -17.588 1.00 91.56 84 CYS A N 1
ATOM 649 C CA . CYS A 1 84 ? 9.165 -4.980 -18.349 1.00 91.56 84 CYS A CA 1
ATOM 650 C C . CYS A 1 84 ? 9.850 -4.154 -19.440 1.00 91.56 84 CYS A C 1
ATOM 652 O O . CYS A 1 84 ? 10.987 -3.706 -19.286 1.00 91.56 84 CYS A O 1
ATOM 654 N N . SER A 1 85 ? 9.137 -3.927 -20.544 1.00 9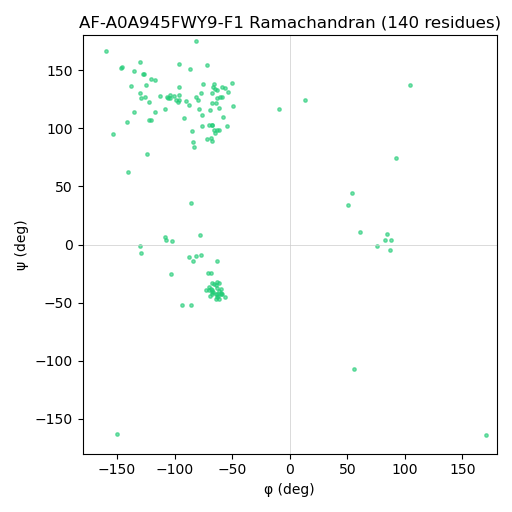3.06 85 SER A N 1
ATOM 655 C CA . SER A 1 85 ? 9.603 -3.109 -21.667 1.00 93.06 85 SER A CA 1
ATOM 656 C C . SER A 1 85 ? 8.489 -2.214 -22.201 1.00 93.06 85 SER A C 1
ATOM 658 O O . SER A 1 85 ? 7.366 -2.680 -22.389 1.00 93.06 85 SER A O 1
ATOM 660 N N . ARG A 1 86 ? 8.797 -0.947 -22.483 1.00 91.38 86 ARG A N 1
ATOM 661 C CA . ARG A 1 86 ? 7.891 0.021 -23.112 1.00 91.38 86 ARG A CA 1
ATOM 662 C C . ARG A 1 86 ? 8.573 0.507 -24.382 1.00 91.38 86 ARG A C 1
ATOM 664 O O . ARG A 1 86 ? 9.701 0.981 -24.326 1.00 91.38 86 ARG A O 1
ATOM 671 N N . ASN A 1 87 ? 7.915 0.345 -25.528 1.00 93.75 87 ASN A N 1
ATOM 672 C CA . ASN A 1 87 ? 8.490 0.659 -26.844 1.00 93.75 87 ASN A CA 1
ATOM 673 C C . ASN A 1 87 ? 9.841 -0.044 -27.099 1.00 93.75 87 ASN A C 1
ATOM 675 O O . ASN A 1 87 ? 10.789 0.583 -27.562 1.00 93.75 87 ASN A O 1
ATOM 679 N N . ASN A 1 88 ? 9.943 -1.335 -26.756 1.00 94.12 88 ASN A N 1
ATOM 680 C CA . ASN A 1 88 ? 11.174 -2.143 -26.825 1.00 94.12 88 ASN A CA 1
ATOM 681 C C . ASN A 1 88 ? 12.345 -1.654 -25.952 1.00 94.12 88 ASN A C 1
ATOM 683 O O . ASN A 1 88 ? 13.451 -2.178 -26.067 1.00 94.12 88 ASN A O 1
ATOM 687 N N . VAL A 1 89 ? 12.116 -0.699 -25.046 1.00 94.31 89 VAL A N 1
ATOM 688 C CA . VAL A 1 89 ? 13.114 -0.242 -24.074 1.00 94.31 89 VAL A CA 1
ATOM 689 C C . VAL A 1 89 ? 12.783 -0.838 -22.703 1.00 94.31 89 VAL A C 1
ATOM 691 O O . VAL A 1 89 ? 11.649 -0.672 -22.240 1.00 94.31 89 VAL A O 1
ATOM 694 N N . PRO A 1 90 ? 13.726 -1.535 -22.040 1.00 93.44 90 PRO A N 1
ATOM 695 C CA . PRO A 1 90 ? 13.538 -2.000 -20.671 1.00 93.44 90 PRO A CA 1
ATOM 696 C C . PRO A 1 90 ? 13.213 -0.840 -19.726 1.00 93.44 90 PRO A C 1
ATOM 698 O O . PRO A 1 90 ? 13.865 0.202 -19.772 1.00 93.44 90 PRO A O 1
ATOM 701 N N . TYR A 1 91 ? 12.220 -1.020 -18.859 1.00 92.75 91 TYR A N 1
ATOM 702 C CA . TYR A 1 91 ? 11.873 -0.040 -17.829 1.00 92.75 91 TYR A CA 1
ATOM 703 C C . TYR A 1 91 ? 11.380 -0.737 -16.559 1.00 92.75 91 TYR A C 1
ATOM 705 O O . TYR A 1 91 ? 10.840 -1.841 -16.613 1.00 92.75 91 TYR A O 1
ATOM 713 N N . ASP A 1 92 ? 11.554 -0.085 -15.411 1.00 92.50 92 ASP A N 1
ATOM 714 C CA . ASP A 1 92 ? 11.122 -0.616 -14.116 1.00 92.50 92 ASP A CA 1
ATOM 715 C C . ASP A 1 92 ? 9.631 -0.324 -13.877 1.00 92.50 92 ASP A C 1
ATOM 717 O O . ASP A 1 92 ? 9.244 0.666 -13.250 1.00 92.50 92 ASP A O 1
ATOM 721 N N . CYS A 1 93 ? 8.782 -1.194 -14.420 1.00 92.94 93 CYS A N 1
ATOM 722 C CA . CYS A 1 93 ? 7.330 -1.126 -14.259 1.00 92.94 93 CYS A CA 1
ATOM 723 C C . CYS A 1 93 ? 6.877 -1.260 -12.799 1.00 92.94 93 CYS A C 1
ATOM 725 O O . CYS A 1 93 ? 5.896 -0.624 -12.420 1.00 92.94 93 CYS A O 1
ATOM 727 N N . GLY A 1 94 ? 7.584 -2.043 -11.977 1.00 93.38 94 GLY A N 1
ATOM 728 C CA . GLY A 1 94 ? 7.232 -2.248 -10.573 1.00 93.38 94 GLY A CA 1
ATOM 729 C C . GLY A 1 94 ? 7.463 -0.985 -9.748 1.00 93.38 94 GLY A C 1
ATOM 730 O O . GLY A 1 94 ? 6.587 -0.560 -8.991 1.00 93.38 94 GLY A O 1
ATOM 731 N N . SER A 1 95 ? 8.604 -0.317 -9.948 1.00 93.62 95 SER A N 1
ATOM 732 C CA . SER A 1 95 ? 8.863 0.983 -9.318 1.00 93.62 95 SER A CA 1
ATOM 733 C C . SER A 1 95 ? 7.882 2.055 -9.796 1.00 93.62 95 SER A C 1
ATOM 735 O O . SER A 1 95 ? 7.355 2.790 -8.962 1.00 93.62 95 SER A O 1
ATOM 737 N N . ALA A 1 96 ? 7.574 2.102 -11.097 1.00 93.12 96 ALA A N 1
ATOM 738 C CA . ALA A 1 96 ? 6.596 3.045 -11.644 1.00 93.12 96 ALA A CA 1
ATOM 739 C C . ALA A 1 96 ? 5.185 2.821 -11.066 1.00 93.12 96 ALA A C 1
ATOM 741 O O . ALA A 1 96 ? 4.521 3.773 -10.659 1.00 93.12 96 ALA A O 1
ATOM 742 N N . SER A 1 97 ? 4.743 1.564 -10.967 1.00 95.00 97 SER A N 1
ATOM 743 C CA . SER A 1 97 ? 3.445 1.208 -10.384 1.00 95.00 97 SER A CA 1
ATOM 744 C C . SER A 1 97 ? 3.367 1.586 -8.901 1.00 95.00 97 SER A C 1
ATOM 746 O O . SER A 1 97 ? 2.416 2.236 -8.467 1.00 95.00 97 SER A O 1
ATOM 748 N N . LYS A 1 98 ? 4.419 1.288 -8.128 1.00 95.06 98 LYS A N 1
ATOM 749 C CA . LYS A 1 98 ? 4.528 1.691 -6.721 1.00 95.06 98 LYS A CA 1
ATOM 750 C C . LYS A 1 98 ? 4.484 3.209 -6.535 1.00 95.06 98 LYS A C 1
ATOM 752 O O . LYS A 1 98 ? 3.894 3.696 -5.572 1.00 95.06 98 LYS A O 1
ATOM 757 N N . GLU A 1 99 ? 5.158 3.964 -7.396 1.00 94.44 99 GLU A N 1
ATOM 758 C CA . GLU A 1 99 ? 5.158 5.428 -7.340 1.00 94.44 99 GLU A CA 1
ATOM 759 C C . GLU A 1 99 ? 3.777 6.004 -7.656 1.00 94.44 99 GLU A C 1
ATOM 761 O O . GLU A 1 99 ? 3.306 6.892 -6.947 1.00 94.44 99 GLU A O 1
ATOM 766 N N . HIS A 1 100 ? 3.082 5.433 -8.638 1.00 94.88 100 HIS A N 1
ATOM 767 C CA . HIS A 1 100 ? 1.716 5.826 -8.951 1.00 94.88 100 HIS A CA 1
ATOM 768 C C . HIS A 1 100 ? 0.746 5.543 -7.793 1.00 94.88 100 HIS A C 1
ATOM 770 O O . HIS A 1 100 ? -0.045 6.403 -7.410 1.00 94.88 100 HIS A O 1
ATOM 776 N N . MET A 1 101 ? 0.881 4.382 -7.152 1.00 95.38 101 MET A N 1
ATOM 777 C CA . MET A 1 101 ? 0.112 4.040 -5.957 1.00 95.38 101 MET A CA 1
ATOM 778 C C . MET A 1 101 ? 0.359 5.037 -4.814 1.00 95.38 101 MET A C 1
ATOM 780 O O . MET A 1 101 ? -0.585 5.491 -4.170 1.00 95.38 101 MET A O 1
ATOM 784 N N . LYS A 1 102 ? 1.618 5.449 -4.588 1.00 95.19 102 LYS A N 1
ATOM 785 C CA . LYS A 1 102 ? 1.953 6.507 -3.613 1.00 95.19 102 LYS A CA 1
ATOM 786 C C . LYS A 1 102 ? 1.283 7.834 -3.938 1.00 95.19 102 LYS A C 1
ATOM 788 O O . LYS A 1 102 ? 0.887 8.531 -3.011 1.00 95.19 102 LYS A O 1
ATOM 793 N N . PHE A 1 103 ? 1.196 8.186 -5.218 1.00 94.25 103 PHE A N 1
ATOM 794 C CA . PHE A 1 103 ? 0.531 9.405 -5.656 1.00 94.25 103 PHE A CA 1
ATOM 795 C C . PHE A 1 103 ? -0.968 9.363 -5.334 1.00 94.25 103 PHE A C 1
ATOM 797 O O . PHE A 1 103 ? -1.464 10.303 -4.723 1.00 94.25 103 PHE A O 1
ATOM 804 N N . ILE A 1 104 ? -1.655 8.256 -5.643 1.00 93.12 104 ILE A N 1
ATOM 805 C CA . ILE A 1 104 ? -3.089 8.082 -5.345 1.00 93.12 104 ILE A CA 1
ATOM 806 C C . ILE A 1 104 ? -3.379 8.200 -3.844 1.00 93.12 104 ILE A C 1
ATOM 808 O O . ILE A 1 104 ? -4.353 8.837 -3.456 1.00 93.12 104 ILE A O 1
ATOM 812 N N . ILE A 1 105 ? -2.547 7.598 -2.990 1.00 93.31 105 ILE A N 1
ATOM 813 C CA . ILE A 1 105 ? -2.795 7.615 -1.541 1.00 93.31 105 ILE A CA 1
ATOM 814 C C . ILE A 1 105 ? -2.331 8.906 -0.847 1.00 93.31 105 ILE A C 1
ATOM 816 O O . ILE A 1 105 ? -2.574 9.082 0.347 1.00 93.31 105 ILE A O 1
ATOM 820 N N . SER A 1 106 ? -1.589 9.777 -1.537 1.00 92.62 106 SER A N 1
ATOM 821 C CA . SER A 1 106 ? -0.953 10.935 -0.910 1.00 92.62 106 SER A CA 1
ATOM 822 C C . SER A 1 106 ? -1.999 11.959 -0.481 1.00 92.62 106 SER A C 1
ATOM 824 O O . SER A 1 106 ? -2.689 12.537 -1.312 1.00 92.62 106 SER A O 1
ATOM 826 N N . GLY A 1 107 ? -2.111 12.194 0.829 1.00 88.81 107 GLY A N 1
ATOM 827 C CA . GLY A 1 107 ? -3.060 13.161 1.390 1.00 88.81 107 GLY A CA 1
ATOM 828 C C . GLY A 1 107 ? -4.521 12.699 1.411 1.00 88.81 107 GLY A C 1
ATOM 829 O O . GLY A 1 107 ? -5.353 13.433 1.937 1.00 88.81 107 GLY A O 1
ATOM 830 N N . ALA A 1 108 ? -4.816 11.500 0.905 1.00 91.75 108 ALA A N 1
ATOM 831 C CA . ALA A 1 108 ? -6.159 10.937 0.877 1.00 91.75 108 ALA A CA 1
ATOM 832 C C . ALA A 1 108 ? -6.505 10.197 2.178 1.00 91.75 108 ALA A C 1
ATOM 834 O O . ALA A 1 108 ? -5.644 9.609 2.843 1.00 91.75 108 ALA A O 1
ATOM 835 N N . ILE A 1 109 ? -7.792 10.168 2.520 1.00 91.81 109 ILE A N 1
ATOM 836 C CA . ILE A 1 109 ? -8.332 9.326 3.587 1.00 91.81 109 ILE A CA 1
ATOM 837 C C . ILE A 1 109 ? -8.481 7.906 3.043 1.00 91.81 109 ILE A C 1
ATOM 839 O O . ILE A 1 109 ? -9.257 7.659 2.118 1.00 91.81 109 ILE A O 1
ATOM 843 N N . ILE A 1 110 ? -7.729 6.968 3.627 1.00 93.88 110 ILE A N 1
ATOM 844 C CA . ILE A 1 110 ? -7.725 5.568 3.199 1.00 93.88 110 ILE A CA 1
ATOM 845 C C . ILE A 1 110 ? -8.626 4.719 4.092 1.00 93.88 110 ILE A C 1
ATOM 847 O O . ILE A 1 110 ? -8.421 4.615 5.306 1.00 93.88 110 ILE A O 1
ATOM 851 N N . GLU A 1 111 ? -9.571 4.030 3.464 1.00 93.44 111 GLU A N 1
ATOM 852 C CA . GLU A 1 111 ? -10.445 3.052 4.108 1.00 93.44 111 GLU A CA 1
ATOM 853 C C . GLU A 1 111 ? -10.338 1.715 3.381 1.00 93.44 111 GLU A C 1
ATOM 855 O O . GLU A 1 111 ? -10.322 1.675 2.157 1.00 93.44 111 GLU A O 1
ATOM 860 N N . CYS A 1 112 ? -10.258 0.607 4.118 1.00 94.69 112 CYS A N 1
ATOM 861 C CA . CYS A 1 112 ? -10.212 -0.732 3.533 1.00 94.69 112 CYS A CA 1
ATOM 862 C C . CYS A 1 112 ? -11.244 -1.639 4.190 1.00 94.69 112 CYS A C 1
ATOM 864 O O . CYS A 1 112 ? -11.287 -1.757 5.416 1.00 94.69 112 CYS A O 1
ATOM 866 N N . GLY A 1 113 ? -12.028 -2.320 3.359 1.00 94.12 113 GLY A N 1
ATOM 867 C CA . GLY A 1 113 ? -12.895 -3.420 3.760 1.00 94.12 113 GLY A CA 1
ATOM 868 C C . GLY A 1 113 ? -12.224 -4.766 3.496 1.00 94.12 113 GLY A C 1
ATOM 869 O O . GLY A 1 113 ? -11.874 -5.076 2.354 1.00 94.12 113 GLY A O 1
ATOM 870 N N . GLU A 1 114 ? -12.068 -5.584 4.539 1.00 94.38 114 GLU A N 1
ATOM 871 C CA . GLU A 1 114 ? -11.598 -6.968 4.416 1.00 94.38 114 GLU A CA 1
ATOM 872 C C . GLU A 1 114 ? -12.639 -7.832 3.686 1.00 94.38 114 GLU A C 1
ATOM 874 O O . GLU A 1 114 ? -13.820 -7.852 4.030 1.00 94.38 114 GLU A O 1
ATOM 879 N N . ARG A 1 115 ? -12.182 -8.579 2.679 1.00 93.44 115 ARG A N 1
ATOM 880 C CA . ARG A 1 115 ? -12.939 -9.642 2.000 1.00 93.44 115 ARG A CA 1
ATOM 881 C C . ARG A 1 115 ? -12.494 -11.034 2.444 1.00 93.44 115 ARG A C 1
ATOM 883 O O . ARG A 1 115 ? -13.270 -11.979 2.344 1.00 93.44 115 ARG A O 1
ATOM 890 N N . GLY A 1 116 ? -11.256 -11.165 2.908 1.00 94.31 116 GLY A N 1
ATOM 891 C CA . GLY A 1 116 ? -10.695 -12.407 3.425 1.00 94.31 116 GLY A CA 1
ATOM 892 C C . GLY A 1 116 ? -9.193 -12.291 3.651 1.00 94.31 116 GLY A C 1
ATOM 893 O O . GLY A 1 116 ? -8.637 -11.194 3.647 1.00 94.31 116 GLY A O 1
ATOM 894 N N . LYS A 1 117 ? -8.526 -13.437 3.802 1.00 95.50 117 LYS A N 1
ATOM 895 C CA . LYS A 1 117 ? -7.068 -13.531 3.929 1.00 95.50 117 LYS A CA 1
ATOM 896 C C . LYS A 1 117 ? -6.500 -14.524 2.933 1.00 95.50 117 LYS A C 1
ATOM 898 O O . LYS A 1 117 ? -7.138 -15.528 2.622 1.00 95.50 117 LYS A O 1
ATOM 903 N N . ASP A 1 118 ? -5.293 -14.255 2.457 1.00 91.44 118 ASP A N 1
ATOM 904 C CA . ASP A 1 118 ? -4.539 -15.225 1.674 1.00 91.44 118 ASP A CA 1
ATOM 905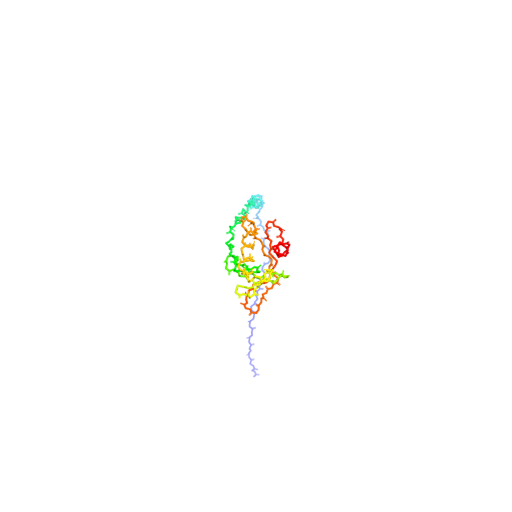 C C . ASP A 1 118 ? -3.823 -16.259 2.563 1.00 91.44 118 ASP A C 1
ATOM 907 O O . ASP A 1 118 ? -3.807 -16.175 3.793 1.00 91.44 118 ASP A O 1
ATOM 911 N N . ARG A 1 119 ? -3.194 -17.253 1.924 1.00 92.88 119 ARG A N 1
ATOM 912 C CA . ARG A 1 119 ? -2.456 -18.334 2.603 1.00 92.88 119 ARG A CA 1
ATOM 913 C C . ARG A 1 119 ? -1.238 -17.868 3.413 1.00 92.88 119 ARG A C 1
ATOM 915 O O . ARG A 1 119 ? -0.688 -18.660 4.171 1.00 92.88 119 ARG A O 1
ATOM 922 N N . TRP A 1 120 ? -0.787 -16.632 3.211 1.00 89.81 120 TRP A N 1
ATOM 923 C CA . TRP A 1 120 ? 0.344 -16.020 3.907 1.00 89.81 120 TRP A CA 1
ATOM 924 C C . TRP A 1 120 ? -0.114 -15.042 4.998 1.00 89.81 120 TRP A C 1
ATOM 926 O O . TRP A 1 120 ? 0.720 -14.429 5.660 1.00 89.81 120 TRP A O 1
ATOM 936 N N . GLY A 1 121 ? -1.427 -14.913 5.214 1.00 90.81 121 GLY A N 1
ATOM 937 C CA . GLY A 1 121 ? -2.016 -14.072 6.250 1.00 90.81 121 GLY A CA 1
ATOM 938 C C . GLY A 1 121 ? -2.192 -12.604 5.860 1.00 90.81 121 GLY A C 1
ATOM 939 O O . GLY A 1 121 ? -2.542 -11.806 6.730 1.00 90.81 121 GLY A O 1
ATOM 940 N N . ARG A 1 122 ? -1.987 -12.229 4.588 1.00 93.00 122 ARG A N 1
ATOM 941 C CA . ARG A 1 122 ? -2.314 -10.878 4.104 1.00 93.00 122 ARG A CA 1
ATOM 942 C C . ARG A 1 122 ? -3.823 -10.758 3.947 1.00 93.00 122 ARG A C 1
ATOM 944 O O . ARG A 1 122 ? -4.469 -11.677 3.444 1.00 93.00 122 ARG A O 1
ATOM 951 N N . TYR A 1 123 ? -4.377 -9.624 4.348 1.00 96.38 123 TYR A N 1
ATOM 952 C CA . TYR A 1 123 ? -5.763 -9.293 4.062 1.00 96.38 123 TYR A CA 1
ATOM 953 C C . TYR A 1 123 ? -5.939 -9.110 2.555 1.00 96.38 123 TYR A C 1
ATOM 955 O O . TYR A 1 123 ? -5.103 -8.500 1.898 1.00 96.38 123 TYR A O 1
ATOM 963 N N . ILE A 1 124 ? -7.030 -9.625 2.007 1.00 96.38 124 ILE A N 1
ATOM 964 C CA . ILE A 1 124 ? -7.503 -9.314 0.661 1.00 96.38 124 ILE A CA 1
ATOM 965 C C . ILE A 1 124 ? -8.703 -8.399 0.848 1.00 96.38 124 ILE A C 1
ATOM 967 O O . ILE A 1 124 ? -9.622 -8.747 1.595 1.00 96.38 124 ILE A O 1
ATOM 971 N N . GLY A 1 125 ? -8.711 -7.235 0.209 1.00 95.88 125 GLY A N 1
ATOM 972 C CA . GLY A 1 125 ? -9.747 -6.243 0.473 1.00 95.88 125 GLY A CA 1
ATOM 973 C C . GLY A 1 125 ? -9.927 -5.211 -0.622 1.00 95.88 125 GLY A C 1
ATOM 974 O O . GLY A 1 125 ? -9.102 -5.072 -1.520 1.00 95.88 125 GLY A O 1
ATOM 975 N N . ILE A 1 126 ? -11.041 -4.493 -0.528 1.00 96.56 126 ILE A N 1
ATOM 976 C CA . ILE A 1 126 ? -11.306 -3.316 -1.355 1.00 96.56 126 ILE A CA 1
ATOM 977 C C . ILE A 1 126 ? -10.902 -2.109 -0.525 1.00 96.56 126 ILE A C 1
ATOM 979 O O . ILE A 1 126 ? -11.386 -1.953 0.598 1.00 96.56 126 ILE A O 1
ATOM 983 N N . CYS A 1 127 ? -10.020 -1.284 -1.075 1.00 95.88 127 CYS A N 1
ATOM 984 C CA . CYS A 1 127 ? -9.547 -0.071 -0.431 1.00 95.88 127 CYS A CA 1
ATOM 985 C C . CYS A 1 127 ? -9.936 1.152 -1.252 1.00 95.88 127 CYS A C 1
ATOM 987 O O . CYS A 1 127 ? -9.872 1.125 -2.482 1.00 95.88 127 CYS A O 1
ATOM 989 N N . THR A 1 128 ? -10.310 2.223 -0.567 1.00 96.25 128 THR A N 1
ATOM 990 C CA . THR A 1 128 ? -10.719 3.488 -1.166 1.00 96.25 128 THR A CA 1
ATOM 991 C C . THR A 1 128 ? -9.824 4.624 -0.698 1.00 96.25 128 THR A C 1
ATOM 993 O O . THR A 1 128 ? -9.450 4.660 0.473 1.00 96.25 128 THR A O 1
ATOM 996 N N . ALA A 1 129 ? -9.526 5.555 -1.600 1.00 94.88 129 ALA A N 1
ATOM 997 C CA . ALA A 1 129 ? -8.909 6.846 -1.319 1.00 94.88 129 ALA A CA 1
ATOM 998 C C . ALA A 1 129 ? -9.977 7.930 -1.508 1.00 94.88 129 ALA A C 1
ATOM 1000 O O . ALA A 1 129 ? -10.540 8.044 -2.595 1.00 94.88 129 ALA A O 1
ATOM 1001 N N . ASP A 1 130 ? -10.328 8.649 -0.438 1.00 93.62 130 ASP A N 1
ATOM 1002 C CA . ASP A 1 130 ? -11.404 9.660 -0.425 1.00 93.62 130 ASP A CA 1
ATOM 1003 C C . ASP A 1 130 ? -12.743 9.150 -1.005 1.00 93.62 130 ASP A C 1
ATOM 1005 O O . ASP A 1 130 ? -13.510 9.880 -1.634 1.00 93.62 130 ASP A O 1
ATOM 1009 N N . GLY A 1 131 ? -13.029 7.861 -0.793 1.00 94.12 131 GLY A N 1
ATOM 1010 C CA . GLY A 1 131 ? -14.240 7.186 -1.269 1.00 94.12 131 GLY A CA 1
ATOM 1011 C C . GLY A 1 131 ? -14.165 6.605 -2.688 1.00 94.12 131 GLY A C 1
ATOM 1012 O O . GLY A 1 131 ? -15.100 5.914 -3.095 1.00 94.12 131 GLY A O 1
ATOM 1013 N N . GLU A 1 132 ? -13.075 6.807 -3.437 1.00 95.56 132 GLU A N 1
ATOM 1014 C CA . GLU A 1 132 ? -12.865 6.173 -4.748 1.00 95.56 132 GLU A CA 1
ATOM 1015 C C . GLU A 1 132 ? -12.009 4.901 -4.630 1.00 95.56 132 GLU A C 1
ATOM 1017 O O . GLU A 1 132 ? -10.995 4.881 -3.939 1.00 95.56 132 GLU A O 1
ATOM 1022 N N . ASP A 1 133 ? -12.415 3.819 -5.305 1.00 96.19 133 ASP A N 1
ATOM 1023 C CA . ASP A 1 133 ? -11.703 2.531 -5.301 1.00 96.19 133 ASP A CA 1
ATOM 1024 C C . ASP A 1 133 ? -10.288 2.673 -5.884 1.00 96.19 133 ASP A C 1
ATOM 1026 O O . ASP A 1 133 ? -10.112 2.982 -7.068 1.00 96.19 133 ASP A O 1
ATOM 1030 N N . ILE A 1 134 ? -9.278 2.393 -5.058 1.00 96.38 134 ILE A N 1
ATOM 1031 C CA . ILE A 1 134 ? -7.867 2.511 -5.433 1.00 96.38 134 ILE A CA 1
ATOM 1032 C C . ILE A 1 134 ? -7.523 1.541 -6.563 1.00 96.38 134 ILE A C 1
ATOM 1034 O O . ILE A 1 134 ? -6.796 1.900 -7.486 1.00 96.38 134 ILE A O 1
ATOM 1038 N N . SER A 1 135 ? -8.092 0.338 -6.549 1.00 95.88 135 SER A N 1
ATOM 1039 C CA . SER A 1 135 ? -7.872 -0.673 -7.587 1.00 95.88 135 SER A CA 1
ATOM 1040 C C . SER A 1 135 ? -8.353 -0.158 -8.945 1.00 95.88 135 SER A C 1
ATOM 1042 O O . SER A 1 135 ? -7.681 -0.316 -9.965 1.00 95.88 135 SER A O 1
ATOM 1044 N N . ARG A 1 136 ? -9.490 0.548 -8.957 1.00 95.75 136 ARG A N 1
ATOM 1045 C CA . ARG A 1 136 ? -10.012 1.200 -10.162 1.00 95.75 136 ARG A CA 1
ATOM 1046 C C . ARG A 1 136 ? -9.126 2.358 -10.621 1.00 95.75 136 ARG A C 1
ATOM 1048 O O . ARG A 1 136 ? -8.934 2.510 -11.827 1.00 95.75 136 ARG A O 1
ATOM 1055 N N . LEU A 1 137 ? -8.618 3.173 -9.696 1.00 95.06 137 LEU A N 1
ATOM 1056 C CA . LEU A 1 137 ? -7.699 4.270 -10.012 1.00 95.06 137 LEU A CA 1
ATOM 1057 C C . LEU A 1 137 ? -6.405 3.739 -10.638 1.00 95.06 137 LEU A C 1
ATOM 1059 O O . LEU A 1 137 ? -6.018 4.200 -11.709 1.00 95.06 137 LEU A O 1
ATOM 1063 N N . MET A 1 138 ? -5.809 2.705 -10.042 1.00 94.94 138 MET A N 1
ATOM 1064 C CA . MET A 1 138 ? -4.605 2.052 -10.560 1.00 94.94 138 MET A CA 1
ATOM 1065 C C . MET A 1 138 ? -4.793 1.551 -11.997 1.00 94.94 138 MET A C 1
ATOM 1067 O O . MET A 1 138 ? -3.941 1.797 -12.842 1.00 94.94 138 MET A O 1
ATOM 1071 N N . VAL A 1 139 ? -5.923 0.901 -12.302 1.00 94.19 139 VAL A N 1
ATOM 1072 C CA . VAL A 1 139 ? -6.212 0.407 -13.663 1.00 94.19 139 VAL A CA 1
ATOM 1073 C C . VAL A 1 139 ? -6.493 1.546 -14.643 1.00 94.19 139 VAL A C 1
ATOM 1075 O O . VAL A 1 139 ? -6.095 1.469 -15.800 1.00 94.19 139 VAL A O 1
ATOM 1078 N N . ARG A 1 140 ? -7.171 2.617 -14.209 1.00 92.44 140 ARG A N 1
ATOM 1079 C CA . ARG A 1 140 ? -7.486 3.772 -15.070 1.00 92.44 140 ARG A CA 1
ATOM 1080 C C . ARG A 1 140 ? -6.226 4.495 -15.553 1.00 92.44 140 ARG A C 1
ATOM 1082 O O . ARG A 1 140 ? -6.237 5.066 -16.639 1.00 92.44 140 ARG A O 1
ATOM 1089 N N . HIS A 1 141 ? -5.186 4.504 -14.730 1.00 83.12 141 HIS A N 1
ATOM 1090 C CA . HIS A 1 141 ? -3.959 5.260 -14.960 1.00 83.12 141 HIS A CA 1
ATOM 1091 C C . HIS A 1 141 ? -2.746 4.379 -15.326 1.00 83.12 141 HIS A C 1
ATOM 1093 O O . HIS A 1 141 ? -1.635 4.905 -15.425 1.00 83.12 141 HIS A O 1
ATOM 1099 N N . GLY A 1 142 ? -2.960 3.069 -15.522 1.00 66.75 142 GLY A N 1
ATOM 1100 C CA . GLY A 1 142 ? -1.942 2.061 -15.854 1.00 66.75 142 GLY A CA 1
ATOM 1101 C C . GLY A 1 142 ? -1.544 2.019 -17.325 1.00 66.75 142 GLY A C 1
ATOM 1102 O O . GLY A 1 142 ? -2.453 1.910 -18.176 1.00 66.75 142 GLY A O 1
#